Protein AF-A0A4Q3AP78-F1 (afdb_monomer)

Mean predicted aligned error: 5.93 Å

Radius of gyration: 14.65 Å; Cα contacts (8 Å, |Δi|>4): 179; chains: 1; bounding box: 32×30×34 Å

Secondary structure (DSSP, 8-state):
-EEEETTEEEEE---TTS---SS---SS---S-EETTEE--PPPP----TT----EEEE---SSSS------B---TT----B-TTS-B-PPBP-SS-------TTT-TT----PPP----

Sequence (121 aa):
MAVAVNGRTTLVSNWENTRNRSRWRQSDNSSDFRVWAGPLRHGDWFEGKKGQPIDLDILLGEYPGNIFGAWLLIEKQGATYGRDAQGNPELPVFQVRAKSITPAYQDVPFTTNSPPWTCHE

Foldseek 3Di:
DWKDKQNHTFDDDFQPPDDDPDPDDQPDDFDPDADPRGTDGDTHDDAFDAPDDIDMDDDADDPDDDDDDDFDFDDDPPDDADADPVGHGQTATAAQAQDDDDPDPPHYPRHDRDGHDGRDD

pLDDT: mean 83.26, std 10.73, range [46.09, 96.94]

Structure (mmCIF, N/CA/C/O backbone):
data_AF-A0A4Q3AP78-F1
#
_entry.id   AF-A0A4Q3AP78-F1
#
loop_
_atom_site.group_PDB
_atom_site.id
_atom_site.type_symbol
_atom_site.label_atom_id
_atom_site.label_alt_id
_atom_site.label_comp_id
_atom_site.label_asym_id
_atom_site.label_entity_id
_atom_site.label_seq_id
_atom_site.pdbx_PDB_ins_code
_atom_site.Cartn_x
_atom_site.Cartn_y
_atom_site.Cartn_z
_atom_site.occupancy
_atom_site.B_iso_or_equiv
_atom_site.auth_seq_id
_atom_site.auth_comp_id
_atom_site.auth_asym_id
_atom_site.auth_atom_id
_atom_site.pdbx_PDB_model_num
ATOM 1 N N . MET A 1 1 ? 2.778 -2.714 -8.571 1.00 92.38 1 MET A N 1
ATOM 2 C CA . MET A 1 1 ? 2.018 -3.278 -7.437 1.00 92.38 1 MET A CA 1
ATOM 3 C C . MET A 1 1 ? 0.530 -3.125 -7.701 1.00 92.38 1 MET A C 1
ATOM 5 O O . MET A 1 1 ? 0.118 -2.072 -8.180 1.00 92.38 1 MET A O 1
ATOM 9 N N . ALA A 1 2 ? -0.260 -4.146 -7.390 1.00 95.19 2 ALA A N 1
ATOM 10 C CA . ALA A 1 2 ? -1.712 -4.045 -7.306 1.00 95.19 2 ALA A CA 1
ATOM 11 C C . ALA A 1 2 ? -2.181 -4.550 -5.938 1.00 95.19 2 ALA A C 1
ATOM 13 O O . ALA A 1 2 ? -1.582 -5.479 -5.398 1.00 95.19 2 ALA A O 1
ATOM 14 N N . VAL A 1 3 ? -3.225 -3.931 -5.396 1.00 96.81 3 VAL A N 1
ATOM 15 C CA . VAL A 1 3 ? -3.861 -4.332 -4.138 1.00 96.81 3 VAL A CA 1
ATOM 16 C C . VAL A 1 3 ? -5.343 -4.556 -4.400 1.00 96.81 3 VAL A C 1
ATOM 18 O O . VAL A 1 3 ? -5.987 -3.739 -5.070 1.00 96.81 3 VAL A O 1
ATOM 21 N N . ALA A 1 4 ? -5.875 -5.663 -3.893 1.00 96.94 4 ALA A N 1
ATOM 22 C CA . ALA A 1 4 ? -7.304 -5.910 -3.832 1.00 96.94 4 ALA A CA 1
ATOM 23 C C . ALA A 1 4 ? -7.744 -6.144 -2.388 1.00 96.94 4 ALA A C 1
ATOM 25 O O . ALA A 1 4 ? -7.045 -6.789 -1.612 1.00 96.94 4 ALA A O 1
ATOM 26 N N . VAL A 1 5 ? -8.910 -5.600 -2.052 1.00 95.62 5 VAL A N 1
ATOM 27 C CA . VAL A 1 5 ? -9.558 -5.720 -0.748 1.00 95.62 5 VAL A CA 1
ATOM 28 C C . VAL A 1 5 ? -10.917 -6.367 -0.978 1.00 95.62 5 VAL A C 1
ATOM 30 O O . VAL A 1 5 ? -11.717 -5.851 -1.762 1.00 95.62 5 VAL A O 1
ATOM 33 N N . ASN A 1 6 ? -11.180 -7.496 -0.320 1.00 95.25 6 ASN A N 1
ATOM 34 C CA . ASN A 1 6 ? -12.415 -8.275 -0.455 1.00 95.25 6 ASN A CA 1
ATOM 35 C C . ASN A 1 6 ? -12.766 -8.563 -1.931 1.00 95.25 6 ASN A C 1
ATOM 37 O O . ASN A 1 6 ? -13.885 -8.312 -2.383 1.00 95.25 6 ASN A O 1
ATOM 41 N N . GLY A 1 7 ? -11.774 -9.013 -2.709 1.00 95.25 7 GLY A 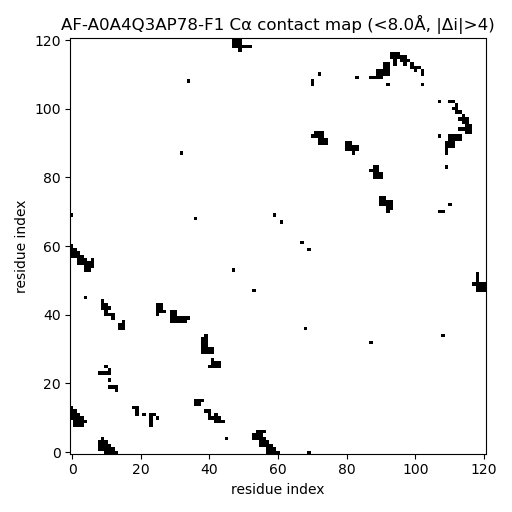N 1
ATOM 42 C CA . GLY A 1 7 ? -11.914 -9.339 -4.135 1.00 95.25 7 GLY A CA 1
ATOM 43 C C . GLY A 1 7 ? -12.046 -8.139 -5.086 1.00 95.25 7 GLY A C 1
ATOM 44 O O . GLY A 1 7 ? -12.163 -8.329 -6.299 1.00 95.25 7 GLY A O 1
ATOM 45 N N . ARG A 1 8 ? -12.012 -6.896 -4.585 1.00 95.00 8 ARG A N 1
ATOM 46 C CA . ARG A 1 8 ? -12.063 -5.675 -5.404 1.00 95.00 8 ARG A CA 1
ATOM 47 C C . ARG A 1 8 ? -10.688 -5.025 -5.492 1.00 95.00 8 ARG A C 1
ATOM 49 O O . ARG A 1 8 ? -10.111 -4.674 -4.472 1.00 95.00 8 ARG A O 1
ATOM 56 N N . THR A 1 9 ? -10.187 -4.781 -6.703 1.00 96.31 9 THR A N 1
ATOM 57 C CA . THR A 1 9 ? -8.966 -3.981 -6.907 1.00 96.31 9 THR A CA 1
ATOM 58 C C . THR A 1 9 ? -9.175 -2.550 -6.408 1.00 96.31 9 THR A C 1
ATOM 60 O O . THR A 1 9 ? -10.035 -1.848 -6.941 1.00 96.31 9 THR A O 1
ATOM 63 N N . THR A 1 10 ? -8.381 -2.128 -5.424 1.00 95.12 10 THR A N 1
ATOM 64 C CA . THR A 1 10 ? -8.437 -0.793 -4.798 1.00 95.12 10 THR A CA 1
ATOM 65 C C . THR A 1 10 ? -7.228 0.071 -5.130 1.00 95.12 10 THR A C 1
ATOM 67 O O . THR A 1 10 ? -7.283 1.284 -4.972 1.00 95.12 10 THR A O 1
ATOM 70 N N . LEU A 1 11 ? -6.127 -0.521 -5.596 1.00 95.19 11 LEU A N 1
ATOM 71 C CA . LEU A 1 11 ? -4.926 0.221 -5.961 1.00 95.19 11 LEU A CA 1
ATOM 72 C C . LEU A 1 11 ? -4.191 -0.484 -7.094 1.00 95.19 11 LEU A C 1
ATOM 74 O O . LEU A 1 11 ? -3.916 -1.680 -7.017 1.00 95.19 11 LEU A O 1
ATOM 78 N N . VAL A 1 12 ? -3.791 0.273 -8.115 1.00 93.94 12 VAL A N 1
ATOM 79 C CA . VAL A 1 12 ? -2.778 -0.157 -9.087 1.00 93.94 12 VAL A CA 1
ATOM 80 C C . VAL A 1 12 ? -1.748 0.952 -9.247 1.00 93.94 12 VAL A C 1
ATOM 82 O O . VAL A 1 12 ? -2.073 2.069 -9.644 1.00 93.94 12 VAL A O 1
ATOM 85 N N . SER A 1 13 ? -0.487 0.627 -8.972 1.00 91.00 13 SER A N 1
ATOM 86 C CA . SER A 1 13 ? 0.645 1.533 -9.152 1.00 91.00 13 SER A CA 1
ATOM 87 C C . SER A 1 13 ? 1.765 0.867 -9.946 1.00 91.00 13 SER A C 1
ATOM 89 O O . SER A 1 13 ? 2.045 -0.330 -9.798 1.00 91.00 13 SER A O 1
ATOM 91 N N . ASN A 1 14 ? 2.411 1.652 -10.799 1.00 88.81 14 ASN A N 1
ATOM 92 C CA . ASN A 1 14 ? 3.486 1.233 -11.683 1.00 88.81 14 ASN A CA 1
ATOM 93 C C . ASN A 1 14 ? 4.497 2.368 -11.864 1.00 88.81 14 ASN A C 1
ATOM 95 O O . ASN A 1 14 ? 4.181 3.527 -11.607 1.00 88.81 14 ASN A O 1
ATOM 99 N N . TRP A 1 15 ? 5.678 2.017 -12.375 1.00 87.75 15 TRP A N 1
ATOM 100 C CA . TRP A 1 15 ? 6.692 2.975 -12.812 1.00 87.75 15 TRP A CA 1
ATOM 101 C C . TRP A 1 15 ? 6.096 4.052 -13.728 1.00 87.75 15 TRP A C 1
ATOM 103 O O . TRP A 1 15 ? 5.297 3.712 -14.604 1.00 87.75 15 TRP A O 1
ATOM 113 N N . GLU A 1 16 ? 6.478 5.321 -13.565 1.00 85.44 16 GLU A N 1
ATOM 114 C CA . GLU A 1 16 ? 5.828 6.452 -14.256 1.00 85.44 16 GLU A CA 1
ATOM 115 C C . GLU A 1 16 ? 5.789 6.342 -15.786 1.00 85.44 16 GLU A C 1
ATOM 117 O O . GLU A 1 16 ? 4.804 6.740 -16.404 1.00 85.44 16 GLU A O 1
ATOM 122 N N . ASN A 1 17 ? 6.805 5.725 -16.389 1.00 84.75 17 ASN A N 1
ATOM 123 C CA . ASN A 1 17 ? 6.898 5.553 -17.842 1.00 84.75 17 ASN A CA 1
ATOM 124 C C . ASN A 1 17 ? 6.275 4.242 -18.348 1.00 84.75 17 ASN A C 1
ATOM 126 O O . ASN A 1 17 ? 6.410 3.891 -19.521 1.00 84.75 17 ASN A O 1
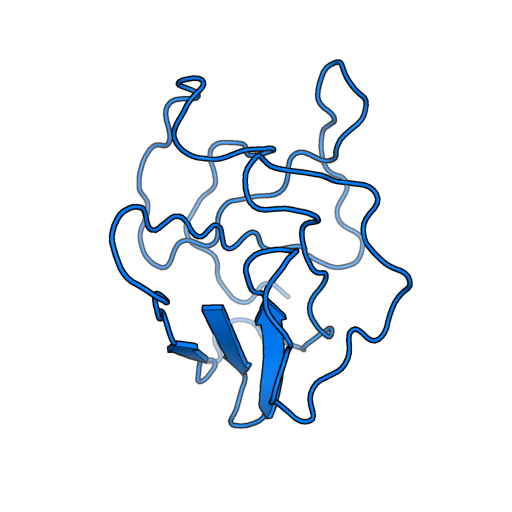ATOM 130 N N . THR A 1 18 ? 5.571 3.515 -17.481 1.00 86.62 18 THR A N 1
ATOM 131 C CA . THR A 1 18 ? 4.863 2.286 -17.839 1.00 86.62 18 THR A CA 1
ATOM 132 C C . THR A 1 18 ? 3.376 2.564 -18.018 1.00 86.62 18 THR A C 1
ATOM 134 O O . THR A 1 18 ? 2.724 3.253 -17.232 1.00 86.62 18 THR A O 1
ATOM 137 N N . ARG A 1 19 ? 2.790 1.983 -19.065 1.00 86.00 19 ARG A N 1
ATOM 138 C CA . ARG A 1 19 ? 1.350 2.081 -19.297 1.00 86.00 19 ARG A CA 1
ATOM 139 C C . ARG A 1 19 ? 0.597 1.165 -18.333 1.00 86.00 19 ARG A C 1
ATOM 141 O O . ARG A 1 19 ? 0.741 -0.054 -18.411 1.00 86.00 19 ARG A O 1
ATOM 148 N N . ASN A 1 20 ? -0.285 1.733 -17.512 1.00 87.62 20 ASN A N 1
ATOM 149 C CA . ASN A 1 20 ? -1.256 0.947 -16.753 1.00 87.62 20 ASN A CA 1
ATOM 150 C C . ASN A 1 20 ? -2.223 0.244 -17.729 1.00 87.62 20 ASN A C 1
ATOM 152 O O . ASN A 1 20 ? -3.012 0.898 -18.416 1.00 87.62 20 ASN A O 1
ATOM 156 N N . ARG A 1 21 ? -2.146 -1.091 -17.811 1.00 89.25 21 ARG A N 1
ATOM 157 C CA . ARG A 1 21 ? -3.038 -1.924 -18.643 1.00 89.25 21 ARG A CA 1
ATOM 158 C C . ARG A 1 21 ? -4.248 -2.480 -17.889 1.00 89.25 21 ARG A C 1
ATOM 160 O O . ARG A 1 21 ? -5.068 -3.169 -18.489 1.00 89.25 21 ARG A O 1
ATOM 167 N N . SER A 1 22 ? -4.379 -2.183 -16.599 1.00 89.75 22 SER A N 1
ATOM 168 C CA . SER A 1 22 ? -5.572 -2.531 -15.830 1.00 89.75 22 SER A CA 1
ATOM 169 C C . SER A 1 22 ? -6.751 -1.611 -16.174 1.00 89.75 22 SER A C 1
ATOM 171 O O . SER A 1 22 ? -6.607 -0.564 -16.822 1.00 89.75 22 SER A O 1
ATOM 173 N N . ARG A 1 23 ? -7.940 -1.989 -15.699 1.00 91.75 23 ARG A N 1
ATOM 174 C CA . ARG A 1 23 ? -9.141 -1.141 -15.746 1.00 91.75 23 ARG A CA 1
ATOM 175 C C . ARG A 1 23 ? -9.256 -0.197 -14.548 1.00 91.75 23 ARG A C 1
ATOM 177 O O . ARG A 1 23 ? -10.084 0.703 -14.591 1.00 91.75 23 ARG A O 1
ATOM 184 N N . TRP A 1 24 ? -8.428 -0.372 -13.518 1.00 92.94 24 TRP A N 1
ATOM 185 C CA . TRP A 1 24 ? -8.460 0.474 -12.331 1.00 92.94 24 TRP A CA 1
ATOM 186 C C . TRP A 1 24 ? -7.944 1.880 -12.649 1.00 92.94 24 TRP A C 1
ATOM 188 O O . TRP A 1 24 ? -6.998 2.058 -13.430 1.00 92.94 24 TRP A O 1
ATOM 198 N N . ARG A 1 25 ? -8.586 2.882 -12.057 1.00 89.69 25 ARG A N 1
ATOM 199 C CA . ARG A 1 25 ? -8.223 4.294 -12.146 1.00 89.69 25 ARG A CA 1
ATOM 200 C C . ARG A 1 25 ? -8.301 4.866 -10.742 1.00 89.69 25 ARG A C 1
ATOM 202 O O . ARG A 1 25 ? -9.230 4.541 -10.017 1.00 89.69 25 ARG A O 1
ATOM 209 N N . GLN A 1 26 ? -7.333 5.705 -10.406 1.00 87.69 26 GLN A N 1
ATOM 210 C CA . GLN A 1 26 ? -7.332 6.436 -9.150 1.00 87.69 26 GLN A CA 1
ATOM 211 C C . GLN A 1 26 ? -8.593 7.312 -9.076 1.00 87.69 26 GLN A C 1
ATOM 213 O O . GLN A 1 26 ? -8.881 8.021 -10.043 1.00 87.69 26 GLN A O 1
ATOM 218 N N . SER A 1 27 ? -9.347 7.218 -7.977 1.00 79.88 27 SER A N 1
ATOM 219 C CA . SER A 1 27 ? -10.599 7.961 -7.777 1.00 79.88 27 SER A CA 1
ATOM 220 C C . SER A 1 27 ? -10.367 9.453 -7.540 1.00 79.88 27 SER A C 1
ATOM 222 O O . SER A 1 27 ? -11.104 10.280 -8.070 1.00 79.88 27 SER A O 1
ATOM 224 N N . ASP A 1 28 ? -9.318 9.780 -6.784 1.00 70.50 28 ASP A N 1
ATOM 225 C CA . ASP A 1 28 ? -8.957 11.148 -6.422 1.00 70.50 28 ASP A CA 1
ATOM 226 C C . ASP A 1 28 ? -7.800 11.657 -7.287 1.00 70.50 28 ASP A C 1
ATOM 228 O O . ASP A 1 28 ? -6.984 10.877 -7.787 1.00 70.50 28 ASP A O 1
ATOM 232 N N . ASN A 1 29 ? -7.715 12.979 -7.462 1.00 59.88 29 ASN A N 1
ATOM 233 C CA . ASN A 1 29 ? -6.643 13.618 -8.228 1.00 59.88 29 ASN A CA 1
ATOM 234 C C . ASN A 1 29 ? -5.261 13.112 -7.772 1.00 59.88 29 ASN A C 1
ATOM 236 O O . ASN A 1 29 ? -5.054 12.776 -6.606 1.00 59.88 29 ASN A O 1
ATOM 240 N N . SER A 1 30 ? -4.331 12.995 -8.726 1.00 60.38 30 SER A N 1
ATOM 241 C CA . SER A 1 30 ? -2.985 12.449 -8.514 1.00 60.38 30 SER A CA 1
ATOM 242 C C . SER A 1 30 ? -2.341 12.992 -7.242 1.00 60.38 30 SER A C 1
ATOM 244 O O . SER A 1 30 ? -2.386 14.192 -7.004 1.00 60.38 30 SER A O 1
ATOM 246 N N . SER A 1 31 ? -1.708 12.117 -6.458 1.00 65.31 31 SER A N 1
ATOM 247 C CA . SER A 1 31 ? -0.893 12.566 -5.335 1.00 65.31 31 SER A CA 1
ATOM 248 C C . SER A 1 31 ? 0.246 13.448 -5.855 1.00 65.31 31 SER A C 1
ATOM 250 O O . SER A 1 31 ? 0.931 13.067 -6.808 1.00 65.31 31 SER A O 1
ATOM 252 N N . ASP A 1 32 ? 0.466 14.595 -5.212 1.00 69.19 32 ASP A N 1
ATOM 253 C CA . ASP A 1 32 ? 1.624 15.458 -5.477 1.00 69.19 32 ASP A CA 1
ATOM 254 C C . ASP A 1 32 ? 2.941 14.834 -4.970 1.00 69.19 32 ASP A C 1
ATOM 256 O O . ASP A 1 32 ? 4.028 15.346 -5.244 1.00 69.19 32 ASP A O 1
ATOM 260 N N . PHE A 1 33 ? 2.874 13.701 -4.257 1.00 78.44 33 PHE A N 1
ATOM 261 C CA . PHE A 1 33 ? 4.033 13.052 -3.652 1.00 78.44 33 PHE A CA 1
ATOM 262 C C . PHE A 1 33 ? 4.749 12.178 -4.670 1.00 78.44 33 PHE A C 1
ATOM 264 O O . PHE A 1 33 ? 4.196 11.230 -5.237 1.00 78.44 33 PHE A O 1
ATOM 271 N N . ARG A 1 34 ? 6.022 12.494 -4.889 1.00 80.38 34 ARG A N 1
ATOM 272 C CA . ARG A 1 34 ? 6.869 11.810 -5.860 1.00 80.38 34 ARG A CA 1
ATOM 273 C C . ARG A 1 34 ? 7.990 11.079 -5.149 1.00 80.38 34 ARG A C 1
ATOM 275 O O . ARG A 1 34 ? 8.612 11.593 -4.226 1.00 80.38 34 ARG A O 1
ATOM 282 N N . VAL A 1 35 ? 8.252 9.878 -5.629 1.00 79.94 35 VAL A N 1
ATOM 283 C CA . VAL A 1 35 ? 9.386 9.042 -5.245 1.00 79.94 35 VAL A CA 1
ATOM 284 C C . VAL A 1 35 ? 10.239 8.807 -6.487 1.00 79.94 35 VAL A C 1
ATOM 286 O O . VAL A 1 35 ? 9.834 9.161 -7.596 1.00 79.94 35 VAL A O 1
ATOM 289 N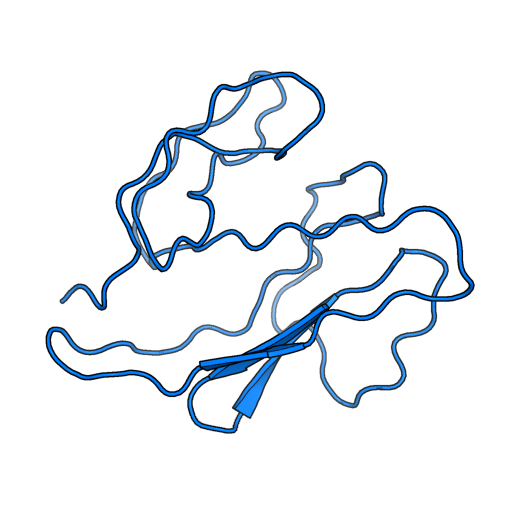 N . TRP A 1 36 ? 11.415 8.190 -6.340 1.00 81.38 36 TRP A N 1
ATOM 290 C CA . TRP A 1 36 ? 12.292 7.923 -7.490 1.00 81.38 36 TRP A CA 1
ATOM 291 C C . TRP A 1 36 ? 11.601 7.093 -8.588 1.00 81.38 36 TRP A C 1
ATOM 293 O O . TRP A 1 36 ? 11.980 7.187 -9.749 1.00 81.38 36 TRP A O 1
ATOM 303 N N . ALA A 1 37 ? 10.562 6.330 -8.222 1.00 81.38 37 ALA A N 1
ATOM 304 C CA . ALA A 1 37 ? 9.766 5.519 -9.136 1.00 81.38 37 ALA A CA 1
ATOM 305 C C . ALA A 1 37 ? 8.590 6.221 -9.834 1.00 81.38 37 ALA A C 1
ATOM 307 O O . ALA A 1 37 ? 7.896 5.604 -10.651 1.00 81.38 37 ALA A O 1
ATOM 308 N N . GLY A 1 38 ? 8.362 7.498 -9.527 1.00 85.06 38 GLY A N 1
ATOM 309 C CA . GLY A 1 38 ? 7.247 8.282 -10.046 1.00 85.06 38 GLY A CA 1
ATOM 310 C C . GLY A 1 38 ? 6.297 8.776 -8.953 1.00 85.06 38 GLY A C 1
ATOM 311 O O . GLY A 1 38 ? 6.644 8.761 -7.770 1.00 85.06 38 GLY A O 1
ATOM 312 N N . PRO A 1 39 ? 5.094 9.247 -9.322 1.00 85.06 39 PRO A N 1
ATOM 313 C CA . PRO A 1 39 ? 4.103 9.678 -8.346 1.00 85.06 39 PRO A CA 1
ATOM 314 C C . PRO A 1 39 ? 3.577 8.479 -7.552 1.00 85.06 39 PRO A C 1
ATOM 316 O O . PRO A 1 39 ? 3.245 7.435 -8.127 1.00 85.06 39 PRO A O 1
ATOM 319 N N . LEU A 1 40 ? 3.443 8.648 -6.238 1.00 85.38 40 LEU A N 1
ATOM 320 C CA . LEU A 1 40 ? 2.661 7.725 -5.428 1.00 85.38 40 LEU A CA 1
ATOM 321 C C . LEU A 1 40 ? 1.197 7.751 -5.889 1.00 85.38 40 LEU A C 1
ATOM 323 O O . LEU A 1 40 ? 0.703 8.725 -6.461 1.00 85.38 40 LEU A O 1
ATOM 327 N N . ARG A 1 41 ? 0.499 6.636 -5.693 1.00 89.38 41 ARG A N 1
ATOM 328 C CA . ARG A 1 41 ? -0.901 6.479 -6.099 1.00 89.38 41 ARG A CA 1
ATOM 329 C C . ARG A 1 41 ? -1.760 6.328 -4.861 1.00 89.38 41 ARG A C 1
ATOM 331 O O . ARG A 1 41 ? -1.430 5.521 -3.996 1.00 89.38 41 ARG A O 1
ATOM 338 N N . HIS A 1 42 ? -2.845 7.093 -4.806 1.00 90.38 42 HIS A N 1
ATOM 339 C CA . HIS A 1 42 ? -3.855 6.936 -3.769 1.00 90.38 42 HIS A CA 1
ATOM 340 C C . HIS A 1 42 ? -4.761 5.753 -4.123 1.00 90.38 42 HIS A C 1
ATOM 342 O O . HIS A 1 42 ? -5.114 5.575 -5.290 1.00 90.38 42 HIS A O 1
ATOM 348 N N . GLY A 1 43 ? -5.065 4.905 -3.146 1.00 91.88 43 GLY A N 1
ATOM 349 C CA . GLY A 1 43 ? -6.007 3.805 -3.328 1.00 91.88 43 GLY A CA 1
ATOM 350 C C . GLY A 1 43 ? -7.445 4.261 -3.109 1.00 91.88 43 GLY A C 1
ATOM 351 O O . GLY A 1 43 ? -7.691 5.337 -2.571 1.00 91.88 43 GLY A O 1
ATOM 352 N N . ASP A 1 44 ? -8.393 3.418 -3.497 1.00 93.25 44 ASP A N 1
ATOM 353 C CA . ASP A 1 44 ? -9.792 3.587 -3.121 1.00 93.25 44 ASP A CA 1
ATOM 354 C C . ASP A 1 44 ? -9.962 3.344 -1.611 1.00 93.25 44 ASP A C 1
ATOM 356 O O . ASP A 1 44 ? -9.391 2.400 -1.052 1.00 93.25 44 ASP A O 1
ATOM 360 N N . TRP A 1 45 ? -10.806 4.151 -0.964 1.00 92.75 45 TRP A N 1
ATOM 361 C CA . TRP A 1 45 ? -11.227 3.903 0.414 1.00 92.75 45 TRP A CA 1
ATOM 362 C C . TRP A 1 45 ? -11.941 2.553 0.544 1.00 92.75 45 TRP A C 1
ATOM 364 O O . TRP A 1 45 ? -12.723 2.147 -0.321 1.00 92.75 45 TRP A O 1
ATOM 374 N N . PHE A 1 46 ? -11.710 1.880 1.668 1.00 92.19 46 PHE A N 1
ATOM 375 C CA . PHE A 1 46 ? -12.407 0.659 2.051 1.00 92.19 46 PHE A CA 1
ATOM 376 C C . PHE A 1 46 ? -12.754 0.692 3.539 1.00 92.19 46 PHE A C 1
ATOM 378 O O . PHE A 1 46 ? -12.105 1.375 4.330 1.00 92.19 46 PHE A O 1
ATOM 385 N N . GLU A 1 47 ? -13.773 -0.071 3.922 1.00 91.56 47 GLU A N 1
ATOM 386 C CA . GLU A 1 47 ? -14.177 -0.214 5.318 1.00 91.56 47 GLU A CA 1
ATOM 387 C C . GLU A 1 47 ? -13.539 -1.458 5.939 1.00 91.56 47 GLU A C 1
ATOM 389 O O . GLU A 1 47 ? -13.607 -2.555 5.380 1.00 91.56 47 GLU A O 1
ATOM 394 N N . GLY A 1 48 ? -12.954 -1.294 7.125 1.00 89.06 48 GLY A N 1
ATOM 395 C CA . GLY A 1 48 ? -12.490 -2.392 7.967 1.00 89.06 48 GLY A CA 1
ATOM 396 C C . GLY A 1 48 ? -13.192 -2.353 9.314 1.00 89.06 48 GLY A C 1
ATOM 397 O O . GLY A 1 48 ? -13.164 -1.334 9.992 1.00 89.06 48 GLY A O 1
ATOM 398 N N . LYS A 1 49 ? -13.820 -3.460 9.719 1.00 88.50 49 LYS A N 1
ATOM 399 C CA . LYS A 1 49 ? -14.499 -3.564 11.018 1.00 88.50 49 LYS A CA 1
ATOM 400 C C . LYS A 1 49 ? -13.578 -4.219 12.035 1.00 88.50 49 LYS A C 1
ATOM 402 O O . LYS A 1 49 ? -12.974 -5.253 11.750 1.00 88.50 49 LYS A O 1
ATOM 407 N N . LYS A 1 50 ? -13.485 -3.651 13.239 1.00 88.75 50 LYS A N 1
ATOM 408 C CA . LYS A 1 50 ? -12.658 -4.223 14.309 1.00 88.75 50 LYS A CA 1
ATOM 409 C C . LYS A 1 50 ? -13.003 -5.689 14.563 1.00 88.75 50 LYS A C 1
ATOM 411 O O . LYS A 1 50 ? -14.168 -6.064 14.672 1.00 88.75 50 LYS A O 1
ATOM 416 N N . GLY A 1 51 ? -11.960 -6.509 14.663 1.00 87.44 51 GLY A N 1
ATOM 417 C CA . GLY A 1 51 ? -12.076 -7.948 14.896 1.00 87.44 51 GLY A CA 1
ATOM 418 C C . GLY A 1 51 ? -12.543 -8.761 13.686 1.00 87.44 51 GLY A C 1
ATOM 419 O O . GLY A 1 51 ? -12.588 -9.983 13.787 1.00 87.44 51 GLY A O 1
ATOM 420 N N . GLN A 1 52 ? -12.857 -8.126 12.551 1.00 90.19 52 GLN A N 1
ATOM 421 C CA . GLN A 1 52 ? -13.186 -8.836 11.319 1.00 90.19 52 GLN A CA 1
ATOM 422 C C . GLN A 1 52 ? -11.948 -8.941 10.424 1.00 90.19 52 GLN A C 1
ATOM 424 O O . GLN A 1 52 ? -11.268 -7.934 10.201 1.00 90.19 52 GLN A O 1
ATOM 429 N N . PRO A 1 53 ? -11.629 -10.144 9.917 1.00 89.12 53 PRO A N 1
ATOM 430 C CA . PRO A 1 53 ? -10.587 -10.286 8.917 1.00 89.12 53 PRO A CA 1
ATOM 431 C C . PRO A 1 53 ? -11.014 -9.591 7.623 1.00 89.12 53 PRO A C 1
ATOM 433 O O . PRO A 1 53 ? -12.191 -9.589 7.262 1.00 89.12 53 PRO A O 1
ATOM 436 N N . ILE A 1 54 ? -10.036 -9.027 6.924 1.00 91.00 54 ILE A N 1
ATOM 437 C CA . ILE A 1 54 ? -10.188 -8.544 5.555 1.00 91.00 54 ILE A CA 1
ATOM 438 C C . ILE A 1 54 ? -9.423 -9.491 4.647 1.00 91.00 54 ILE A C 1
ATOM 440 O O . ILE A 1 54 ? -8.300 -9.881 4.972 1.00 91.00 54 ILE A O 1
ATOM 444 N N . ASP A 1 55 ? -10.028 -9.827 3.514 1.00 93.62 55 ASP A N 1
ATOM 445 C CA . ASP A 1 55 ? -9.338 -10.541 2.451 1.00 93.62 55 ASP A CA 1
ATOM 446 C C . ASP A 1 55 ? -8.496 -9.548 1.643 1.00 93.62 55 ASP A C 1
ATOM 448 O O . ASP A 1 55 ? -9.019 -8.552 1.131 1.00 93.62 55 ASP A O 1
ATOM 452 N N . LEU A 1 56 ? -7.184 -9.768 1.604 1.00 93.50 56 LEU A N 1
ATOM 453 C CA . LEU A 1 56 ? -6.217 -8.825 1.055 1.00 93.50 56 LEU A CA 1
ATOM 454 C C . LEU A 1 56 ? -5.271 -9.539 0.094 1.00 93.50 56 LEU A C 1
ATOM 456 O O . LEU A 1 56 ? -4.414 -10.314 0.518 1.00 93.50 56 LEU A O 1
ATOM 460 N N . ASP A 1 57 ? -5.355 -9.174 -1.181 1.00 96.38 57 ASP A N 1
ATOM 461 C CA . ASP A 1 57 ? -4.412 -9.616 -2.201 1.00 96.38 57 ASP A CA 1
ATOM 462 C C . ASP A 1 57 ? -3.424 -8.497 -2.513 1.00 96.38 57 ASP A C 1
ATOM 464 O O . ASP A 1 57 ? -3.813 -7.394 -2.904 1.00 96.38 57 ASP A O 1
ATOM 468 N N . ILE A 1 58 ? -2.127 -8.789 -2.403 1.00 95.00 58 ILE A N 1
ATOM 469 C CA . ILE A 1 58 ? -1.061 -7.881 -2.835 1.00 95.00 58 ILE A CA 1
ATOM 470 C C . ILE A 1 58 ? -0.257 -8.571 -3.932 1.00 95.00 58 ILE A C 1
ATOM 472 O O . ILE A 1 58 ? 0.467 -9.535 -3.686 1.00 95.00 58 ILE A O 1
ATOM 476 N N . LEU A 1 59 ? -0.345 -8.034 -5.147 1.00 94.56 59 LEU A N 1
ATOM 477 C CA . LEU A 1 59 ? 0.449 -8.480 -6.283 1.00 94.56 59 LEU A CA 1
ATOM 478 C C . LEU A 1 59 ? 1.644 -7.549 -6.487 1.00 94.56 59 LEU A C 1
ATOM 480 O O . LEU A 1 59 ? 1.503 -6.366 -6.830 1.00 94.56 59 LEU A O 1
ATOM 484 N N . LEU A 1 60 ? 2.838 -8.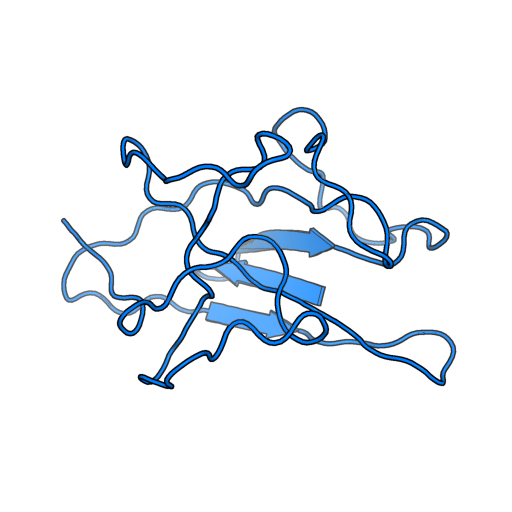112 -6.335 1.00 91.38 60 LEU A N 1
ATOM 485 C CA . LEU A 1 60 ? 4.100 -7.464 -6.666 1.00 91.38 60 LEU A CA 1
ATOM 486 C C . LEU A 1 60 ? 4.586 -7.990 -8.014 1.00 91.38 60 LEU A C 1
ATOM 488 O O . LEU A 1 60 ? 4.580 -9.191 -8.264 1.00 91.38 60 LEU A O 1
ATOM 492 N N . GLY A 1 61 ? 4.977 -7.075 -8.891 1.00 88.38 61 GLY A N 1
ATOM 493 C CA . GLY A 1 61 ? 5.449 -7.399 -10.227 1.00 88.38 61 GLY A CA 1
ATOM 494 C C . GLY A 1 61 ? 6.455 -6.359 -10.679 1.00 88.38 61 GLY A C 1
ATOM 495 O O . GLY A 1 61 ? 6.339 -5.183 -10.324 1.00 88.38 61 GLY A O 1
ATOM 496 N N . GLU A 1 62 ? 7.425 -6.815 -11.453 1.00 87.56 62 GLU A N 1
ATOM 497 C CA . GLU A 1 62 ? 8.530 -6.031 -11.985 1.00 87.56 62 GLU A CA 1
ATOM 498 C C . GLU A 1 62 ? 8.495 -6.131 -13.521 1.00 87.56 62 GLU A C 1
ATOM 500 O O . GLU A 1 62 ? 8.045 -7.133 -14.081 1.00 87.56 62 GLU A O 1
ATOM 505 N N . TYR A 1 63 ? 8.860 -5.041 -14.194 1.00 82.31 63 TYR A N 1
ATOM 506 C CA . TYR A 1 63 ? 8.988 -4.963 -15.645 1.00 82.31 63 TYR A CA 1
ATOM 507 C C . TYR A 1 63 ? 9.913 -3.788 -16.000 1.00 82.31 63 TYR A C 1
ATOM 509 O O . TYR A 1 63 ? 9.642 -2.675 -15.528 1.00 82.31 63 TYR A O 1
ATOM 517 N N . PRO A 1 64 ? 10.899 -3.953 -16.907 1.00 84.00 64 PRO A N 1
ATOM 518 C CA . PRO A 1 64 ? 11.220 -5.142 -17.717 1.00 84.00 64 PRO A CA 1
ATOM 519 C C . PRO A 1 64 ? 12.298 -6.082 -17.129 1.00 84.00 64 PRO A C 1
ATOM 521 O O . PRO A 1 64 ? 12.730 -7.007 -17.817 1.00 84.00 64 PRO A O 1
ATOM 524 N N . GLY A 1 65 ? 12.790 -5.821 -15.924 1.00 81.69 65 GLY A N 1
ATOM 525 C CA . GLY A 1 65 ? 13.975 -6.428 -15.318 1.00 81.69 65 GLY A CA 1
ATOM 526 C C . GLY A 1 65 ? 14.790 -5.36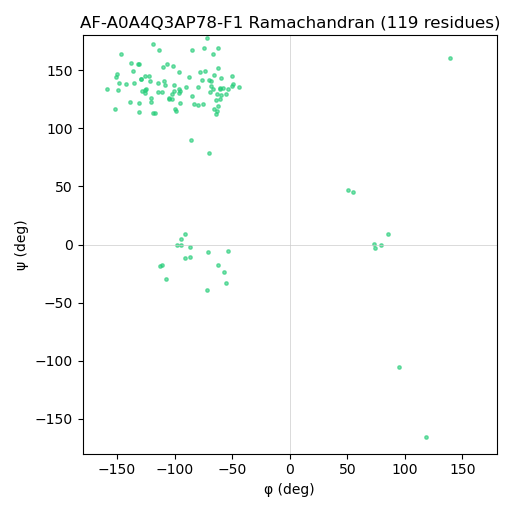5 -14.574 1.00 81.69 65 GLY A C 1
ATOM 527 O O . GLY A 1 65 ? 14.719 -4.188 -14.927 1.00 81.69 65 GLY A O 1
ATOM 528 N N . ASN A 1 66 ? 15.656 -5.795 -13.644 1.00 82.62 66 ASN A N 1
ATOM 529 C CA . ASN A 1 66 ? 16.628 -4.990 -12.877 1.00 82.62 66 ASN A CA 1
ATOM 530 C C . ASN A 1 66 ? 16.137 -4.525 -11.490 1.00 82.62 66 ASN A C 1
ATOM 532 O O . ASN A 1 66 ? 16.125 -5.324 -10.554 1.00 82.62 66 ASN A O 1
ATOM 536 N N . ILE A 1 67 ? 15.785 -3.246 -11.327 1.00 78.94 67 ILE A N 1
ATOM 537 C CA . ILE A 1 67 ? 15.522 -2.642 -10.013 1.00 78.94 67 ILE A CA 1
ATOM 538 C C . ILE A 1 67 ? 14.024 -2.676 -9.722 1.00 78.94 67 ILE A C 1
ATOM 540 O O . ILE A 1 67 ? 13.226 -2.077 -10.440 1.00 78.94 67 ILE A O 1
ATOM 544 N N . PHE A 1 68 ? 13.658 -3.315 -8.613 1.00 83.06 68 PHE A N 1
ATOM 545 C CA . PHE A 1 68 ? 12.299 -3.318 -8.089 1.00 83.06 68 PHE A CA 1
ATOM 546 C C . PHE A 1 68 ? 12.223 -2.532 -6.781 1.00 83.06 68 PHE A C 1
ATOM 548 O O . PHE A 1 68 ? 12.996 -2.771 -5.856 1.00 83.06 68 PHE A O 1
ATOM 555 N N . GLY A 1 69 ? 11.245 -1.635 -6.690 1.00 82.06 69 GLY A N 1
ATOM 556 C CA . GLY A 1 69 ? 10.873 -0.958 -5.455 1.00 82.06 69 GLY A CA 1
ATOM 557 C C . GLY A 1 69 ? 9.361 -0.798 -5.387 1.00 82.06 69 GLY A C 1
ATOM 558 O O . GLY A 1 69 ? 8.712 -0.482 -6.387 1.00 82.06 69 GLY A O 1
ATOM 559 N N . ALA A 1 70 ? 8.793 -1.034 -4.211 1.00 86.50 70 ALA A N 1
ATOM 560 C CA . ALA A 1 70 ? 7.386 -0.798 -3.941 1.00 86.50 70 ALA A CA 1
ATOM 561 C C . ALA A 1 70 ? 7.206 -0.408 -2.477 1.00 86.50 70 ALA A C 1
ATOM 563 O O . ALA A 1 70 ? 7.796 -1.018 -1.588 1.00 86.50 70 ALA A O 1
ATOM 564 N N . TRP A 1 71 ? 6.337 0.569 -2.246 1.00 87.50 71 TRP A N 1
ATOM 565 C CA . TRP A 1 71 ? 5.913 0.971 -0.914 1.00 87.50 71 TRP A CA 1
ATOM 566 C C . TRP A 1 71 ? 4.402 0.929 -0.856 1.00 87.50 71 TRP A C 1
ATOM 568 O O . TRP A 1 71 ? 3.727 1.422 -1.763 1.00 87.50 71 TRP A O 1
ATOM 578 N N . LEU A 1 72 ? 3.889 0.330 0.212 1.00 91.00 72 LEU A N 1
ATOM 579 C CA . LEU A 1 72 ? 2.481 0.363 0.554 1.00 91.00 72 LEU A CA 1
ATOM 580 C C . LEU A 1 72 ? 2.364 1.082 1.890 1.00 91.00 72 LEU A C 1
ATOM 582 O O . LEU A 1 72 ? 2.866 0.602 2.906 1.00 91.00 72 LEU A O 1
ATOM 586 N N . LEU A 1 73 ? 1.744 2.251 1.850 1.00 90.00 73 LEU A N 1
ATOM 587 C CA . LEU A 1 73 ? 1.419 3.051 3.022 1.00 90.00 73 LEU A CA 1
ATOM 588 C C . LEU A 1 73 ? -0.089 2.942 3.261 1.00 90.00 73 LEU A C 1
ATOM 590 O O . LEU A 1 73 ? -0.836 2.649 2.323 1.00 90.00 73 LEU A O 1
ATOM 594 N N . ILE A 1 74 ? -0.532 3.153 4.497 1.00 90.69 74 ILE A N 1
ATOM 595 C CA . ILE A 1 74 ? -1.951 3.072 4.851 1.00 90.69 74 ILE A CA 1
ATOM 596 C C . ILE A 1 74 ? -2.425 4.321 5.585 1.00 90.69 74 ILE A C 1
ATOM 598 O O . ILE A 1 74 ? -1.807 4.778 6.545 1.00 90.69 74 ILE A O 1
ATOM 602 N N . GLU A 1 75 ? -3.559 4.846 5.132 1.00 89.44 75 GLU A N 1
ATOM 603 C CA . GLU A 1 75 ? -4.232 5.998 5.715 1.00 89.44 75 GLU A CA 1
ATOM 604 C C . GLU A 1 75 ? -5.521 5.555 6.421 1.00 89.44 75 GLU A C 1
ATOM 606 O O . GLU A 1 75 ? -6.253 4.694 5.929 1.00 89.44 75 GLU A O 1
ATOM 611 N N . LYS A 1 76 ? -5.810 6.151 7.582 1.00 90.00 76 LYS A N 1
ATOM 612 C CA . LYS A 1 76 ? -7.100 6.059 8.266 1.00 90.00 76 LYS A CA 1
ATOM 613 C C . LYS A 1 76 ? -7.839 7.377 8.061 1.00 90.00 76 LYS A C 1
ATOM 615 O O . LYS A 1 76 ? -7.328 8.437 8.415 1.00 90.00 76 LYS A O 1
ATOM 620 N N . GLN A 1 77 ? -9.065 7.298 7.550 1.00 88.94 77 GLN A N 1
ATOM 621 C CA . GLN A 1 77 ? -9.908 8.472 7.354 1.00 88.94 77 GLN A CA 1
ATOM 622 C C . GLN A 1 77 ? -10.074 9.258 8.666 1.00 88.94 77 GLN A C 1
ATOM 624 O O . GLN A 1 77 ? -10.395 8.689 9.711 1.00 88.94 77 GLN A O 1
ATOM 629 N N . GLY A 1 78 ? -9.839 10.571 8.604 1.00 89.31 78 GLY A N 1
ATOM 630 C CA . GLY A 1 78 ? -9.944 11.475 9.754 1.00 89.31 78 GLY A CA 1
ATOM 631 C C . GLY A 1 78 ? -8.747 11.459 10.712 1.00 89.31 78 GLY A C 1
ATOM 632 O O . GLY A 1 78 ? -8.759 12.210 11.686 1.00 89.31 78 GLY A O 1
ATOM 633 N N . ALA A 1 79 ? -7.717 10.644 10.464 1.00 88.88 79 ALA A N 1
ATOM 634 C CA . ALA A 1 79 ? -6.470 10.714 11.218 1.00 88.88 79 ALA A CA 1
ATOM 635 C C . ALA A 1 79 ? -5.597 11.890 10.750 1.00 88.88 79 ALA A C 1
ATOM 637 O O . ALA A 1 79 ? -5.589 12.255 9.575 1.00 88.88 79 ALA A O 1
ATOM 638 N N . THR A 1 80 ? -4.829 12.461 11.679 1.00 88.31 80 THR A N 1
ATOM 639 C CA . THR A 1 80 ? -3.835 13.500 11.383 1.00 88.31 80 THR A CA 1
ATOM 640 C C . THR A 1 80 ? -2.445 12.884 11.384 1.00 88.31 80 THR A C 1
ATOM 642 O O . THR A 1 80 ? -2.057 12.227 12.350 1.00 88.31 80 THR A O 1
ATOM 645 N N . TYR A 1 81 ? -1.684 13.145 10.326 1.00 86.62 81 TYR A N 1
ATOM 646 C CA . TYR A 1 81 ? -0.317 12.663 10.156 1.00 86.62 81 TYR A CA 1
ATOM 647 C C . TYR A 1 81 ? 0.689 13.808 10.258 1.00 86.62 81 TYR A C 1
ATOM 649 O O . TYR A 1 81 ? 0.368 14.962 9.956 1.00 86.62 81 TYR A O 1
ATOM 657 N N . GLY A 1 82 ? 1.910 13.475 10.685 1.00 86.38 82 GLY A N 1
ATOM 658 C CA . GLY A 1 82 ? 3.049 14.386 10.620 1.00 86.38 82 GLY A CA 1
ATOM 659 C C . GLY A 1 82 ? 3.376 14.768 9.177 1.00 86.38 82 GLY A C 1
ATOM 660 O O . GLY A 1 82 ? 2.851 14.183 8.226 1.00 86.38 82 GLY A O 1
ATOM 661 N N . ARG A 1 83 ? 4.241 15.767 9.009 1.00 84.62 83 ARG A N 1
ATOM 662 C CA . ARG A 1 83 ? 4.779 16.142 7.702 1.00 84.62 83 ARG A CA 1
ATOM 663 C C . ARG A 1 83 ? 6.293 16.234 7.769 1.00 84.62 83 ARG A C 1
ATOM 665 O O . ARG A 1 83 ? 6.824 16.723 8.766 1.00 84.62 83 ARG A O 1
ATOM 672 N N . ASP A 1 84 ? 6.952 15.810 6.698 1.00 78.31 84 ASP A N 1
ATOM 673 C CA . ASP A 1 84 ? 8.392 15.991 6.546 1.00 78.31 84 ASP A CA 1
ATOM 674 C C . ASP A 1 84 ? 8.752 17.467 6.272 1.00 78.31 84 ASP A C 1
ATOM 676 O O . ASP A 1 84 ? 7.889 18.343 6.142 1.00 78.31 84 ASP A O 1
ATOM 680 N N . ALA A 1 85 ? 10.052 17.758 6.164 1.00 79.50 85 ALA A N 1
ATOM 681 C CA . ALA A 1 85 ? 10.555 19.110 5.913 1.00 79.50 85 ALA A CA 1
ATOM 682 C C . ALA A 1 85 ? 10.103 19.706 4.562 1.00 79.50 85 ALA A C 1
A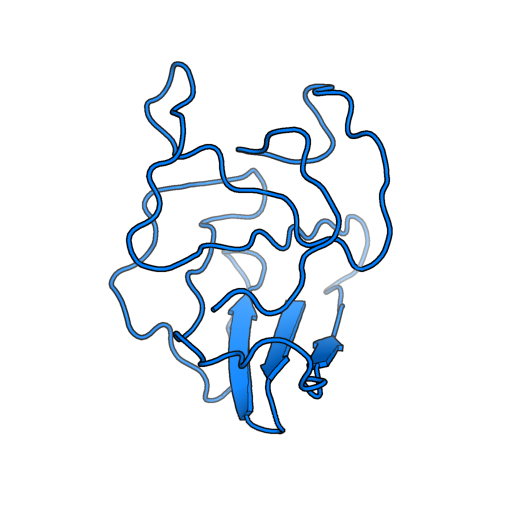TOM 684 O O . ALA A 1 85 ? 10.181 20.919 4.370 1.00 79.50 85 ALA A O 1
ATOM 685 N N . GLN A 1 86 ? 9.642 18.871 3.630 1.00 75.81 86 GLN A N 1
ATOM 686 C CA . GLN A 1 86 ? 9.125 19.256 2.319 1.00 75.81 86 GLN A CA 1
ATOM 687 C C . GLN A 1 86 ? 7.588 19.331 2.304 1.00 75.81 86 GLN A C 1
ATOM 689 O O . GLN A 1 86 ? 7.000 19.690 1.284 1.00 75.81 86 GLN A O 1
ATOM 694 N N . GLY A 1 87 ? 6.932 19.047 3.433 1.00 77.94 87 GLY A N 1
ATOM 695 C CA . GLY A 1 87 ? 5.486 19.114 3.593 1.00 77.94 87 GLY A CA 1
ATOM 696 C C . GLY A 1 87 ? 4.738 17.849 3.166 1.00 77.94 87 GLY A C 1
ATOM 697 O O . GLY A 1 87 ? 3.504 17.888 3.130 1.00 77.94 87 GLY A O 1
ATOM 698 N N . ASN A 1 88 ? 5.427 16.745 2.866 1.00 77.81 88 ASN A N 1
ATOM 699 C CA . ASN A 1 88 ? 4.788 15.476 2.508 1.00 77.81 88 ASN A CA 1
ATOM 700 C C . ASN A 1 88 ? 4.234 14.783 3.766 1.00 77.81 88 ASN A C 1
ATOM 702 O O . ASN A 1 88 ? 4.886 14.838 4.809 1.00 77.81 88 ASN A O 1
ATOM 706 N N . PRO A 1 89 ? 3.057 14.135 3.707 1.00 78.94 89 PRO A N 1
ATOM 707 C CA . PRO A 1 89 ? 2.472 13.445 4.848 1.00 78.94 89 PRO A CA 1
ATOM 708 C C . PRO A 1 89 ? 3.280 12.200 5.198 1.00 78.94 89 PRO A C 1
ATOM 710 O O . PRO A 1 89 ? 3.549 11.367 4.339 1.00 78.94 89 PRO A O 1
ATOM 713 N N . GLU A 1 90 ? 3.611 12.043 6.474 1.00 86.00 90 GLU A N 1
ATOM 714 C CA . GLU A 1 90 ? 4.282 10.853 6.991 1.00 86.00 90 GLU A CA 1
ATOM 715 C C . GLU A 1 90 ? 3.248 9.774 7.333 1.00 86.00 90 GLU A C 1
ATOM 717 O O . GLU A 1 90 ? 2.720 9.709 8.448 1.00 86.00 90 GLU A O 1
ATOM 722 N N . LEU A 1 91 ? 2.940 8.928 6.351 1.00 87.19 91 LEU A N 1
ATOM 723 C CA . LEU A 1 91 ? 1.973 7.845 6.485 1.00 87.19 91 LEU A CA 1
ATOM 724 C C . LEU A 1 91 ? 2.634 6.565 7.027 1.00 87.19 91 LEU A C 1
ATOM 726 O O . LEU A 1 91 ? 3.762 6.242 6.661 1.00 87.19 91 LEU A O 1
ATOM 730 N N . PRO A 1 92 ? 1.937 5.773 7.857 1.00 87.56 92 PRO A N 1
ATOM 731 C CA . PRO A 1 92 ? 2.407 4.459 8.284 1.00 87.56 92 PRO A CA 1
ATOM 732 C C . PRO A 1 92 ? 2.674 3.507 7.111 1.00 87.56 92 PRO A C 1
ATOM 734 O O . PRO A 1 92 ? 1.815 3.336 6.242 1.00 87.56 92 PRO A O 1
ATOM 737 N N . VAL A 1 93 ? 3.809 2.798 7.128 1.00 88.19 93 VAL A N 1
ATOM 738 C CA . VAL A 1 93 ? 3.984 1.601 6.287 1.00 88.19 93 VAL A CA 1
ATOM 739 C C . VAL A 1 93 ? 2.937 0.557 6.651 1.00 88.19 93 VAL A C 1
ATOM 741 O O . VAL A 1 93 ? 2.737 0.228 7.819 1.00 88.19 93 VAL A O 1
ATOM 744 N N . PHE A 1 94 ? 2.317 -0.033 5.636 1.00 89.62 94 PHE A N 1
ATOM 745 C CA . PHE A 1 94 ? 1.451 -1.181 5.829 1.00 89.62 94 PHE A CA 1
ATOM 746 C C . PHE A 1 94 ? 2.255 -2.391 6.326 1.00 89.62 94 PHE A C 1
ATOM 748 O O . PHE A 1 94 ? 3.124 -2.921 5.629 1.00 89.62 94 PHE A O 1
ATOM 755 N N . GLN A 1 95 ? 1.944 -2.846 7.538 1.00 86.88 95 GLN A N 1
ATOM 756 C CA . GLN A 1 95 ? 2.596 -3.985 8.176 1.00 86.88 95 GLN A CA 1
ATOM 757 C C . GLN A 1 95 ? 1.569 -5.026 8.622 1.00 86.88 95 GLN A C 1
ATOM 759 O O . GLN A 1 95 ? 0.636 -4.707 9.352 1.00 86.88 95 GLN A O 1
ATOM 764 N N . VAL A 1 96 ? 1.802 -6.293 8.267 1.00 84.81 96 VAL A N 1
ATOM 765 C CA . VAL A 1 96 ? 1.055 -7.450 8.811 1.00 84.81 96 VAL A CA 1
ATOM 766 C C . VAL A 1 96 ? 1.713 -8.040 10.065 1.00 84.81 96 VAL A C 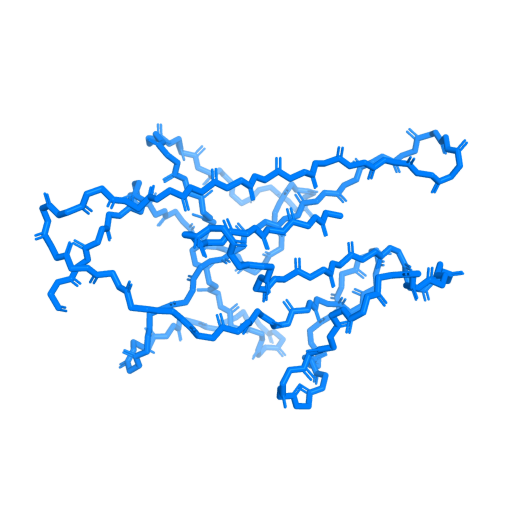1
ATOM 768 O O . VAL A 1 96 ? 1.131 -8.865 10.762 1.00 84.81 96 VAL A O 1
ATOM 771 N N . ARG A 1 97 ? 2.949 -7.623 10.362 1.00 82.75 97 ARG A N 1
ATOM 772 C CA . ARG A 1 97 ? 3.711 -7.992 11.558 1.00 82.75 97 ARG A CA 1
ATOM 773 C C . ARG A 1 97 ? 4.659 -6.858 11.922 1.00 82.75 97 ARG A C 1
ATOM 775 O O . ARG A 1 97 ? 5.223 -6.229 11.032 1.00 82.75 97 ARG A O 1
ATOM 782 N N . ALA A 1 98 ? 4.849 -6.641 13.223 1.00 80.44 98 ALA A N 1
ATOM 783 C CA . ALA A 1 98 ? 5.615 -5.511 13.723 1.00 80.44 98 ALA A CA 1
ATOM 784 C C . ALA A 1 98 ? 7.067 -5.649 13.270 1.00 80.44 98 ALA A C 1
ATOM 786 O O . ALA A 1 98 ? 7.714 -6.667 13.543 1.00 80.44 98 ALA A O 1
ATOM 787 N N . LYS A 1 99 ? 7.573 -4.624 12.590 1.00 79.12 99 LYS A N 1
ATOM 788 C CA . LYS A 1 99 ? 8.984 -4.520 12.235 1.00 79.12 99 LYS A CA 1
ATOM 789 C C . LYS A 1 99 ? 9.425 -3.083 12.446 1.00 79.12 99 LYS A C 1
ATOM 791 O O . LYS A 1 99 ? 8.853 -2.178 11.848 1.00 79.12 99 LYS A O 1
ATOM 796 N N . SER A 1 100 ? 10.447 -2.884 13.274 1.00 74.19 100 SER A N 1
ATOM 797 C CA . SER A 1 100 ? 11.049 -1.564 13.431 1.00 74.19 100 SER A CA 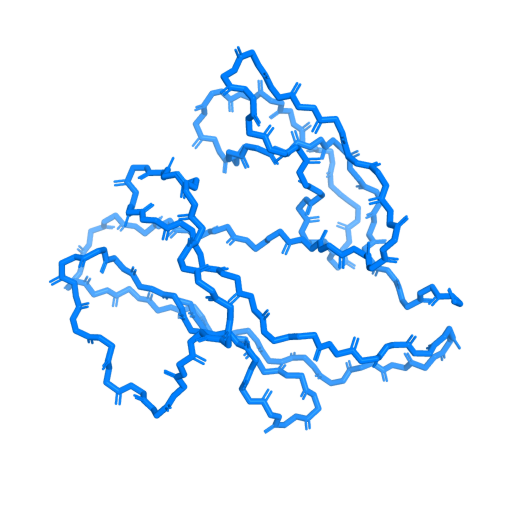1
ATOM 798 C C . SER A 1 100 ? 11.592 -1.094 12.085 1.00 74.19 100 SER A C 1
ATOM 800 O O . SER A 1 100 ? 12.378 -1.788 11.439 1.00 74.19 100 SER A O 1
ATOM 802 N N . ILE A 1 101 ? 11.147 0.080 11.674 1.00 70.75 101 ILE A N 1
ATOM 803 C CA . ILE A 1 101 ? 11.618 0.813 10.513 1.00 70.75 101 ILE A CA 1
ATOM 804 C C . ILE A 1 101 ? 12.600 1.851 11.038 1.00 70.75 101 ILE A C 1
ATOM 806 O O . ILE A 1 101 ? 12.254 2.744 11.815 1.00 70.75 101 ILE A O 1
ATOM 810 N N . THR A 1 102 ? 13.859 1.711 10.649 1.00 62.41 102 THR A N 1
ATOM 811 C CA . THR A 1 102 ? 14.831 2.783 10.832 1.00 62.41 102 THR A CA 1
ATOM 812 C C . THR A 1 102 ? 14.683 3.719 9.637 1.00 62.41 102 THR A C 1
ATOM 814 O O . THR A 1 102 ? 14.730 3.229 8.507 1.00 62.41 102 THR A O 1
ATOM 817 N N . PRO A 1 103 ? 14.510 5.037 9.837 1.00 55.12 103 PRO A N 1
ATOM 818 C CA . PRO A 1 103 ? 14.568 5.996 8.745 1.00 55.12 103 PRO A CA 1
ATOM 819 C C . PRO A 1 103 ? 16.018 6.096 8.247 1.00 55.12 103 PRO A C 1
ATOM 821 O O . PRO A 1 103 ? 16.771 6.993 8.613 1.00 55.12 103 PRO A O 1
ATOM 824 N N . ALA A 1 104 ? 16.444 5.118 7.452 1.00 57.88 104 ALA A N 1
ATOM 825 C CA . ALA A 1 104 ? 17.576 5.254 6.554 1.00 57.88 104 ALA A CA 1
ATOM 826 C C . ALA A 1 104 ? 17.030 5.75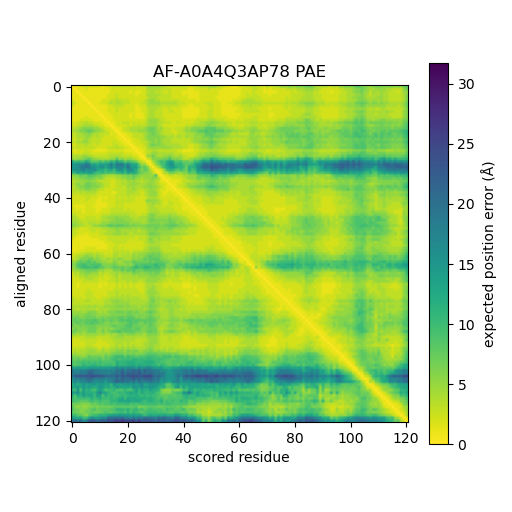9 5.214 1.00 57.88 104 ALA A C 1
ATOM 828 O O . ALA A 1 104 ? 16.007 5.273 4.736 1.00 57.88 104 ALA A O 1
ATOM 829 N N . TYR A 1 105 ? 17.717 6.737 4.620 1.00 46.09 105 TYR A N 1
ATOM 830 C CA . TYR A 1 105 ? 17.306 7.535 3.452 1.00 46.09 105 TYR A CA 1
ATOM 831 C C . TYR A 1 105 ? 16.878 6.744 2.190 1.00 46.09 105 TYR A C 1
ATOM 833 O O . TYR A 1 105 ? 16.470 7.362 1.211 1.00 46.09 105 TYR A O 1
ATOM 841 N N . GLN A 1 106 ? 16.998 5.411 2.169 1.00 53.72 106 GLN A N 1
ATOM 842 C CA . GLN A 1 106 ? 16.836 4.581 0.971 1.00 53.72 106 GLN A CA 1
ATOM 843 C C . GLN A 1 106 ? 15.616 3.645 0.974 1.00 53.72 106 GLN A C 1
ATOM 845 O O . GLN A 1 106 ? 15.198 3.249 -0.112 1.00 53.72 106 GLN A O 1
ATOM 850 N N . ASP A 1 107 ? 14.995 3.331 2.119 1.00 59.47 107 ASP A N 1
ATOM 851 C CA . ASP A 1 107 ? 14.153 2.122 2.159 1.00 59.47 107 ASP A CA 1
ATOM 852 C C . ASP A 1 107 ? 12.636 2.353 2.204 1.00 59.47 107 ASP A C 1
ATOM 854 O O . ASP A 1 107 ? 11.912 1.543 1.625 1.00 59.47 107 ASP A O 1
ATOM 858 N N . VAL A 1 108 ? 12.115 3.449 2.778 1.00 65.88 108 VAL A N 1
ATOM 859 C CA . VAL A 1 108 ? 10.681 3.805 2.673 1.00 65.88 108 VAL A CA 1
ATOM 860 C C . VAL A 1 108 ? 10.465 5.324 2.765 1.00 65.88 108 VAL A C 1
ATOM 862 O O . VAL A 1 108 ? 10.774 5.907 3.803 1.00 65.88 108 VAL A O 1
ATOM 865 N N . PRO A 1 109 ? 9.951 5.993 1.715 1.00 67.44 109 PRO A N 1
ATOM 866 C CA . PRO A 1 109 ? 9.667 7.420 1.758 1.00 67.44 109 PRO A CA 1
ATOM 867 C C . PRO A 1 109 ? 8.424 7.702 2.608 1.00 67.44 109 PRO A C 1
ATOM 869 O O . PRO A 1 109 ? 7.498 6.893 2.652 1.00 67.44 109 PRO A O 1
ATOM 872 N N . PHE A 1 110 ? 8.410 8.877 3.238 1.00 72.94 110 PHE A N 1
ATOM 873 C CA . PHE A 1 110 ? 7.239 9.442 3.914 1.00 72.94 110 PHE A CA 1
ATOM 874 C C . PHE A 1 110 ? 6.617 8.521 4.978 1.00 72.94 110 PHE A C 1
ATOM 876 O O . PHE A 1 110 ? 5.399 8.366 5.014 1.00 72.94 110 PHE A O 1
ATOM 883 N N . THR A 1 111 ? 7.431 7.897 5.840 1.00 70.75 111 THR A N 1
ATOM 884 C CA . THR A 1 111 ? 6.925 6.990 6.883 1.00 70.75 111 THR A CA 1
ATOM 885 C C . THR A 1 111 ? 7.472 7.251 8.274 1.00 70.75 111 THR A C 1
ATOM 887 O O . THR A 1 111 ? 8.603 7.691 8.462 1.00 70.75 111 THR A O 1
ATOM 890 N N . THR A 1 112 ? 6.682 6.835 9.261 1.00 70.06 112 THR A N 1
ATOM 891 C CA . THR A 1 112 ? 7.070 6.689 10.665 1.00 70.06 112 THR A CA 1
ATOM 892 C C . THR A 1 112 ? 7.058 5.215 11.093 1.00 70.06 112 THR A C 1
ATOM 894 O O . THR A 1 112 ? 6.542 4.343 10.385 1.00 70.06 112 THR A O 1
ATOM 897 N N . ASN A 1 113 ? 7.643 4.916 12.258 1.00 72.56 113 ASN A N 1
ATOM 898 C CA . ASN A 1 113 ? 7.444 3.620 12.908 1.00 72.56 113 ASN A CA 1
ATOM 899 C C . ASN A 1 113 ? 5.971 3.451 13.276 1.00 72.56 113 ASN A C 1
ATOM 901 O O . ASN A 1 113 ? 5.394 4.318 13.927 1.00 72.56 113 ASN A O 1
ATOM 905 N N . SER A 1 114 ? 5.381 2.318 12.904 1.00 74.00 114 SER A N 1
ATOM 906 C CA . SER A 1 114 ? 3.974 2.027 13.165 1.00 74.00 114 SER A CA 1
ATOM 907 C C . SER A 1 114 ? 3.785 0.597 13.670 1.00 74.00 114 SER A C 1
ATOM 909 O O . SER A 1 114 ? 4.585 -0.285 13.344 1.00 74.00 114 SER A O 1
ATOM 911 N N . PRO A 1 115 ? 2.768 0.347 14.515 1.00 79.06 115 PRO A N 1
ATOM 912 C CA . PRO A 1 115 ? 2.359 -1.013 14.825 1.00 79.06 115 PRO A CA 1
ATOM 913 C C . PRO A 1 115 ? 1.765 -1.683 13.574 1.00 79.06 115 PRO A C 1
ATOM 915 O O . PRO A 1 115 ? 1.367 -0.991 12.635 1.00 79.06 115 PRO A O 1
ATOM 918 N N . PRO A 1 116 ? 1.638 -3.023 13.570 1.00 83.81 116 PRO A N 1
ATOM 919 C CA . PRO A 1 116 ? 0.887 -3.733 12.544 1.00 83.81 116 PRO A CA 1
ATOM 920 C C . PRO A 1 116 ? -0.487 -3.124 12.360 1.00 83.81 116 PRO A C 1
ATOM 922 O O . PRO A 1 116 ? -1.180 -2.827 13.338 1.00 83.81 116 PRO A O 1
ATOM 925 N N . TRP A 1 117 ? -0.876 -2.967 11.103 1.00 82.19 117 TRP A N 1
ATOM 926 C CA . TRP A 1 117 ? -2.197 -2.477 10.799 1.00 82.19 117 TRP A CA 1
ATOM 927 C C . TRP A 1 117 ? -3.236 -3.510 11.240 1.00 82.19 117 TRP A C 1
ATOM 929 O O . TRP A 1 117 ? -3.112 -4.708 10.979 1.00 82.19 117 TRP A O 1
ATOM 939 N N . THR A 1 118 ? -4.271 -3.023 11.914 1.00 80.31 118 THR A N 1
ATOM 940 C CA . THR A 1 118 ? -5.447 -3.807 12.288 1.00 80.31 118 THR A CA 1
ATOM 941 C C . THR A 1 118 ? -6.690 -3.020 11.907 1.00 80.31 118 THR A C 1
ATOM 943 O O . THR A 1 118 ? -6.644 -1.793 11.829 1.00 80.31 118 THR A O 1
ATOM 946 N N . CYS A 1 119 ? -7.818 -3.694 11.690 1.00 77.69 119 CYS A N 1
ATOM 947 C CA . CYS A 1 119 ? -9.080 -2.980 11.542 1.00 77.69 119 CYS A CA 1
ATOM 948 C C . CYS A 1 119 ? -9.396 -2.256 12.858 1.00 77.69 119 CYS A C 1
ATOM 950 O O . CYS A 1 119 ? -9.606 -2.895 13.893 1.00 77.69 119 CYS A O 1
ATOM 952 N N . HIS A 1 120 ? -9.401 -0.928 12.818 1.00 63.50 120 HIS A N 1
ATOM 953 C CA . HIS A 1 120 ? -9.777 -0.079 13.941 1.00 63.50 120 HIS A CA 1
ATOM 954 C C . HIS A 1 120 ? -11.247 0.326 13.795 1.00 63.50 120 HIS A C 1
ATOM 956 O O . HIS A 1 120 ? -11.726 0.441 12.673 1.00 63.50 120 HIS A O 1
ATOM 962 N N . GLU A 1 121 ? -11.938 0.512 14.924 1.00 50.88 121 GLU A N 1
ATOM 963 C CA . GLU A 1 121 ? -13.327 1.010 14.976 1.00 50.88 121 GLU A CA 1
ATOM 964 C C . GLU A 1 121 ? -13.509 2.324 14.207 1.00 50.88 121 GLU A C 1
ATOM 966 O O . GLU A 1 121 ? -12.541 3.140 14.162 1.00 50.88 121 GLU A O 1
#

Solvent-accessible surface area (backbone atoms only — not comparable to full-atom values): 8166 Å² total; per-residue (Å²): 63,38,34,25,51,71,89,39,78,38,35,75,47,68,51,67,93,54,83,82,84,65,90,81,71,67,85,62,82,79,48,90,53,68,53,99,60,29,61,50,70,63,56,56,89,79,91,54,52,54,92,52,88,76,54,74,48,76,48,81,72,82,80,96,71,90,88,78,86,86,84,58,66,53,85,62,91,92,66,87,65,56,60,51,100,87,64,49,63,32,36,33,52,66,28,94,57,75,62,94,61,73,96,52,102,84,80,67,84,53,54,51,75,52,69,45,68,68,46,54,124